Protein AF-A0A7C2Y9I9-F1 (afdb_monomer_lite)

Structure (mmCIF, N/CA/C/O backbone):
data_AF-A0A7C2Y9I9-F1
#
_entry.id   AF-A0A7C2Y9I9-F1
#
loop_
_atom_site.group_PDB
_atom_site.id
_atom_site.type_symbol
_atom_site.label_atom_id
_atom_site.label_alt_id
_atom_site.label_comp_id
_atom_site.label_asym_id
_atom_site.label_entity_id
_atom_site.label_seq_id
_atom_site.pdbx_PDB_ins_code
_atom_site.Cartn_x
_atom_site.Cartn_y
_atom_site.Cartn_z
_atom_site.occupancy
_atom_site.B_iso_or_equiv
_atom_site.auth_seq_id
_atom_site.auth_comp_id
_atom_site.auth_asym_id
_atom_site.auth_atom_id
_atom_site.pdbx_PDB_model_num
ATOM 1 N N . MET A 1 1 ? 7.733 -3.814 -13.771 1.00 81.69 1 MET A N 1
ATOM 2 C CA . MET A 1 1 ? 7.707 -5.042 -12.928 1.00 81.69 1 MET A CA 1
ATOM 3 C C . MET A 1 1 ? 6.309 -5.225 -12.323 1.00 81.69 1 MET A C 1
ATOM 5 O O . MET A 1 1 ? 5.614 -4.232 -12.188 1.00 81.69 1 MET A O 1
ATOM 9 N N . GLN A 1 2 ? 5.874 -6.443 -11.968 1.00 77.62 2 GLN A N 1
ATOM 10 C CA . GLN A 1 2 ? 4.623 -6.668 -11.213 1.00 77.62 2 GLN A CA 1
ATOM 11 C C . GLN A 1 2 ? 4.924 -7.230 -9.820 1.00 77.62 2 GLN A C 1
ATOM 13 O O . GLN A 1 2 ? 5.744 -8.135 -9.682 1.00 77.62 2 GLN A O 1
ATOM 18 N N . ILE A 1 3 ? 4.239 -6.714 -8.797 1.00 84.56 3 ILE A N 1
ATOM 19 C CA . ILE A 1 3 ? 4.333 -7.205 -7.416 1.00 84.56 3 ILE A CA 1
ATOM 20 C C . ILE A 1 3 ? 3.127 -8.098 -7.131 1.00 84.56 3 ILE A C 1
ATOM 22 O O . ILE A 1 3 ? 1.982 -7.690 -7.323 1.00 84.56 3 ILE A O 1
ATOM 26 N N . SER A 1 4 ? 3.377 -9.306 -6.627 1.00 89.69 4 SER A N 1
ATOM 27 C CA . SER A 1 4 ? 2.315 -10.184 -6.135 1.00 89.69 4 SER A CA 1
ATOM 28 C C . SER A 1 4 ? 2.014 -9.883 -4.668 1.00 89.69 4 SER A C 1
ATOM 30 O O . SER A 1 4 ? 2.901 -9.959 -3.816 1.00 89.69 4 SER A O 1
ATOM 32 N N . ILE A 1 5 ? 0.757 -9.554 -4.359 1.00 88.06 5 ILE A N 1
ATOM 33 C CA . ILE A 1 5 ? 0.315 -9.249 -2.994 1.00 88.06 5 ILE A CA 1
ATOM 34 C C . ILE A 1 5 ? -0.514 -10.407 -2.442 1.00 88.06 5 ILE A C 1
ATOM 36 O O . ILE A 1 5 ? -1.622 -10.694 -2.901 1.00 88.06 5 ILE A O 1
ATOM 40 N N . HIS A 1 6 ? -0.013 -11.026 -1.374 1.00 94.50 6 HIS A N 1
ATOM 41 C CA . HIS A 1 6 ? -0.731 -12.055 -0.626 1.00 94.50 6 HIS A CA 1
ATOM 42 C C . HIS A 1 6 ? -1.788 -11.424 0.289 1.00 94.50 6 HIS A C 1
ATOM 44 O O . HIS A 1 6 ? -1.549 -11.189 1.476 1.00 94.50 6 HIS A O 1
ATOM 50 N N . GLN A 1 7 ? -2.980 -11.171 -0.255 1.00 91.75 7 GLN A N 1
ATOM 51 C CA . GLN A 1 7 ? -4.038 -10.436 0.449 1.00 91.75 7 GLN A CA 1
ATOM 52 C C . GLN A 1 7 ? -4.410 -11.014 1.822 1.00 91.75 7 GLN A C 1
ATOM 54 O O . GLN A 1 7 ? -4.628 -10.252 2.759 1.00 91.75 7 GLN A O 1
ATOM 59 N N . LYS A 1 8 ? -4.440 -12.345 1.985 1.00 95.56 8 LYS A N 1
ATOM 60 C CA . LYS A 1 8 ? -4.776 -12.981 3.275 1.00 95.56 8 LYS A CA 1
ATOM 61 C C . LYS A 1 8 ? -3.759 -12.645 4.368 1.00 95.56 8 LYS A C 1
ATOM 63 O O . LYS A 1 8 ? -4.145 -12.277 5.476 1.00 95.56 8 LYS A 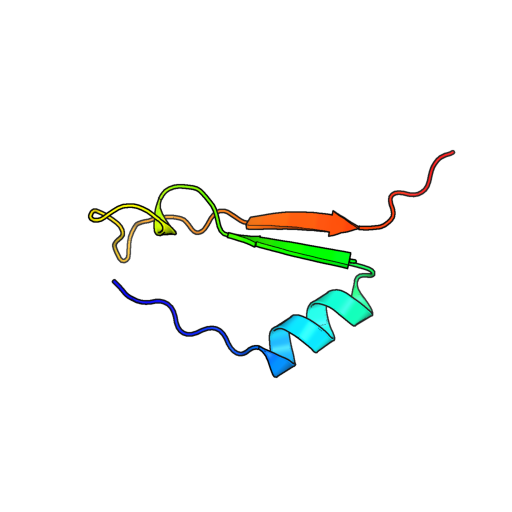O 1
ATOM 68 N N . SER A 1 9 ? -2.471 -12.744 4.047 1.00 95.12 9 SER A N 1
ATOM 69 C CA . SER A 1 9 ? -1.388 -12.426 4.981 1.00 95.12 9 SER A CA 1
ATOM 70 C C . SER A 1 9 ? -1.369 -10.937 5.314 1.00 95.12 9 SER A C 1
ATOM 72 O O . SER A 1 9 ? -1.194 -10.573 6.477 1.00 95.12 9 SER A O 1
ATOM 74 N N . LEU A 1 10 ? -1.625 -10.080 4.319 1.00 93.31 10 LEU A N 1
ATOM 75 C CA . LEU A 1 10 ? -1.694 -8.635 4.519 1.00 93.31 10 LEU A CA 1
ATOM 76 C C . LEU A 1 10 ? -2.894 -8.239 5.390 1.00 93.31 10 LEU A C 1
ATOM 78 O O . LEU A 1 10 ? -2.739 -7.463 6.324 1.00 93.31 10 LEU A O 1
ATOM 82 N N . ALA A 1 11 ? -4.068 -8.832 5.166 1.00 93.81 11 ALA A N 1
ATOM 83 C CA . ALA A 1 11 ? -5.249 -8.593 5.992 1.00 93.81 11 ALA A CA 1
ATOM 84 C C . ALA A 1 11 ? -5.028 -9.024 7.454 1.00 93.81 11 ALA A C 1
ATOM 86 O O . ALA A 1 11 ? -5.385 -8.293 8.380 1.00 93.81 11 ALA A O 1
ATOM 87 N N . ALA A 1 12 ? -4.394 -10.182 7.678 1.00 96.06 12 ALA A N 1
ATOM 88 C CA . ALA A 1 12 ? -4.032 -10.640 9.019 1.00 96.06 12 ALA A CA 1
ATOM 89 C C . ALA A 1 12 ? -3.021 -9.697 9.696 1.00 96.06 12 ALA A C 1
ATOM 91 O O . ALA A 1 12 ? -3.155 -9.394 10.884 1.00 96.06 12 ALA A O 1
ATOM 92 N N . PHE A 1 13 ? -2.041 -9.196 8.937 1.00 93.88 13 PHE A N 1
ATOM 93 C CA . PHE A 1 13 ? -1.109 -8.169 9.394 1.00 93.88 13 PHE A CA 1
ATOM 94 C C . PHE A 1 13 ? -1.839 -6.874 9.775 1.00 93.88 13 PHE A C 1
ATOM 96 O O . PHE A 1 13 ? -1.635 -6.376 10.880 1.00 93.88 13 PHE A O 1
ATOM 103 N N . CYS A 1 14 ? -2.725 -6.355 8.923 1.00 94.25 14 CYS A N 1
ATOM 104 C CA . CYS A 1 14 ? -3.466 -5.129 9.209 1.00 94.25 14 CYS A CA 1
ATOM 105 C C . CYS A 1 14 ? -4.309 -5.262 10.482 1.00 94.25 14 CYS A C 1
ATOM 107 O O . CYS A 1 14 ? -4.234 -4.403 11.358 1.00 94.25 14 CYS A O 1
ATOM 109 N N . LYS A 1 15 ? -5.027 -6.384 10.635 1.00 93.12 15 LYS A N 1
ATOM 110 C CA . LYS A 1 15 ? -5.849 -6.659 11.820 1.00 93.12 15 LYS A CA 1
ATOM 111 C C . LYS A 1 15 ? -5.024 -6.696 13.107 1.00 93.12 15 LYS A C 1
ATOM 113 O O . LYS A 1 15 ? -5.438 -6.107 14.099 1.00 93.12 15 LYS A O 1
ATOM 118 N N . ARG A 1 16 ? -3.870 -7.37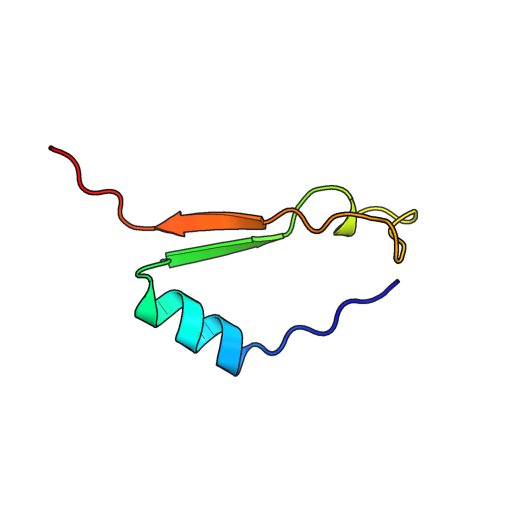4 13.097 1.00 94.69 16 ARG A N 1
ATOM 119 C CA . ARG A 1 16 ? -2.991 -7.479 14.275 1.00 94.69 16 ARG A CA 1
ATOM 120 C C . ARG A 1 16 ? -2.441 -6.121 14.715 1.00 94.69 16 ARG A C 1
ATOM 122 O O . ARG A 1 16 ? -2.247 -5.913 15.903 1.00 94.69 16 ARG A O 1
ATOM 129 N N . ASN A 1 17 ? -2.182 -5.228 13.766 1.00 92.88 17 ASN A N 1
ATOM 130 C CA . ASN A 1 17 ? -1.558 -3.931 14.027 1.00 92.88 17 ASN A CA 1
ATOM 131 C C . ASN A 1 17 ? -2.566 -2.766 14.052 1.00 92.88 17 ASN A C 1
ATOM 133 O O . ASN A 1 17 ? -2.153 -1.616 13.973 1.00 92.88 17 ASN A O 1
ATOM 137 N N . HIS A 1 18 ? -3.875 -3.039 14.118 1.00 92.25 18 HIS A N 1
ATOM 138 C CA . HIS A 1 18 ? -4.935 -2.015 14.114 1.00 92.25 18 HIS A CA 1
ATOM 139 C C . HIS A 1 18 ? -4.869 -1.030 12.927 1.00 92.25 18 HIS A C 1
ATOM 141 O O . HIS A 1 18 ? -5.288 0.126 13.022 1.00 92.25 18 HIS A O 1
ATOM 147 N N . ILE A 1 19 ? -4.375 -1.505 11.783 1.00 94.50 19 ILE A N 1
ATOM 148 C CA . ILE A 1 19 ? -4.349 -0.753 10.529 1.00 94.50 19 ILE A CA 1
ATOM 149 C C . ILE A 1 19 ? -5.724 -0.894 9.880 1.00 94.50 19 ILE A C 1
ATOM 151 O O . ILE A 1 19 ? -6.169 -2.002 9.571 1.00 94.50 19 ILE A O 1
ATOM 155 N N . ARG A 1 20 ? -6.391 0.237 9.657 1.00 93.12 20 ARG A N 1
ATOM 156 C CA . ARG A 1 20 ? -7.701 0.321 9.007 1.00 93.12 20 ARG A CA 1
ATOM 157 C C . ARG A 1 20 ? -7.584 0.263 7.489 1.00 93.12 20 ARG A C 1
ATOM 159 O O . ARG A 1 20 ? -8.398 -0.388 6.840 1.00 93.12 20 ARG A O 1
ATOM 166 N N . LYS A 1 21 ? -6.584 0.941 6.923 1.00 93.00 21 LYS A N 1
ATOM 167 C CA . LYS A 1 21 ? -6.371 1.012 5.476 1.00 93.00 21 LYS A CA 1
ATOM 168 C C . LYS A 1 21 ? -4.885 1.024 5.150 1.00 93.00 21 LYS A C 1
ATOM 170 O O . LYS A 1 21 ? -4.082 1.610 5.869 1.00 93.00 21 LYS A O 1
ATOM 175 N N . LEU A 1 22 ? -4.549 0.381 4.039 1.00 93.94 22 LEU A N 1
ATOM 176 C CA . LEU A 1 22 ? -3.221 0.375 3.447 1.00 93.94 22 LEU A CA 1
ATOM 177 C C . LEU A 1 22 ? -3.360 0.763 1.976 1.00 93.94 22 LEU A C 1
ATOM 179 O O . LEU A 1 22 ? -4.251 0.259 1.291 1.00 93.94 22 LEU A O 1
ATOM 183 N N . ALA A 1 23 ? -2.507 1.664 1.502 1.00 93.19 23 ALA A N 1
ATOM 184 C CA . ALA A 1 23 ? -2.447 2.057 0.100 1.00 93.19 23 ALA A CA 1
ATOM 185 C C . ALA A 1 23 ? -0.995 2.073 -0.382 1.00 93.19 23 ALA A C 1
ATOM 187 O O . ALA A 1 23 ? -0.108 2.502 0.350 1.00 93.19 23 ALA A O 1
ATOM 188 N N . ILE A 1 24 ? -0.770 1.618 -1.613 1.00 93.44 24 ILE A N 1
ATOM 189 C CA . ILE A 1 24 ? 0.528 1.723 -2.285 1.00 93.44 24 ILE A CA 1
ATOM 190 C C . ILE A 1 24 ? 0.519 2.994 -3.124 1.00 93.44 24 ILE A C 1
ATOM 192 O O . ILE A 1 24 ? -0.487 3.309 -3.765 1.00 93.44 24 ILE A O 1
ATOM 196 N N . PHE A 1 25 ? 1.626 3.722 -3.104 1.00 94.19 25 PHE A N 1
ATOM 197 C CA . PHE A 1 25 ? 1.791 4.946 -3.874 1.00 94.19 25 PHE A CA 1
ATOM 198 C C . PHE A 1 25 ? 3.220 5.042 -4.420 1.00 94.19 25 PHE A C 1
ATOM 200 O O . PHE A 1 25 ? 3.989 4.088 -4.332 1.00 94.19 25 PHE A O 1
ATOM 207 N N . GLY A 1 26 ? 3.554 6.174 -5.034 1.00 93.31 26 GLY A N 1
ATOM 208 C CA . GLY A 1 26 ? 4.915 6.434 -5.491 1.00 93.31 26 GLY A CA 1
ATOM 209 C C . GLY A 1 26 ? 5.299 5.645 -6.742 1.00 93.31 26 GLY A C 1
ATOM 210 O O . GLY A 1 26 ? 4.499 5.496 -7.672 1.00 93.31 26 GLY A O 1
ATOM 211 N N . SER A 1 27 ? 6.554 5.193 -6.775 1.00 93.56 27 SER A N 1
ATOM 212 C CA . SER A 1 27 ? 7.212 4.606 -7.953 1.00 93.56 27 SER A CA 1
ATOM 213 C C . SER A 1 27 ? 6.476 3.390 -8.519 1.00 93.56 27 SER A C 1
ATOM 215 O O . SER A 1 27 ? 6.417 3.248 -9.733 1.00 93.56 27 SER A O 1
ATOM 217 N N . VAL A 1 28 ? 5.830 2.577 -7.672 1.00 93.44 28 VAL A N 1
ATOM 218 C CA . VAL A 1 28 ? 5.050 1.388 -8.071 1.00 93.44 28 VAL A CA 1
ATOM 219 C C . VAL A 1 28 ? 3.973 1.693 -9.116 1.00 93.44 28 VAL A C 1
ATOM 221 O O . VAL A 1 28 ? 3.589 0.811 -9.882 1.00 93.44 28 VAL A O 1
ATOM 224 N N . LEU A 1 29 ? 3.467 2.926 -9.154 1.00 92.25 29 LEU A N 1
ATOM 225 C CA . LEU A 1 29 ? 2.424 3.340 -10.093 1.00 92.25 29 LEU A CA 1
ATOM 226 C C . LEU A 1 29 ? 2.975 3.811 -11.448 1.00 92.25 29 LEU A C 1
ATOM 228 O O . LEU A 1 29 ? 2.187 4.121 -12.340 1.00 92.25 29 LEU A O 1
ATOM 232 N N . ARG A 1 30 ? 4.299 3.918 -11.593 1.00 92.12 30 ARG A N 1
ATOM 233 C CA . ARG A 1 30 ? 4.975 4.432 -12.787 1.00 92.12 30 ARG A CA 1
ATOM 234 C C . ARG A 1 30 ? 5.534 3.295 -13.642 1.00 92.12 30 ARG A C 1
ATOM 236 O O . ARG A 1 30 ? 5.873 2.224 -13.143 1.00 92.12 30 ARG A O 1
ATOM 243 N N . ASP A 1 31 ? 5.691 3.562 -14.935 1.00 91.06 31 ASP A N 1
ATOM 244 C CA . ASP A 1 31 ? 6.179 2.578 -15.910 1.00 91.06 31 ASP A CA 1
ATOM 245 C C . ASP A 1 31 ? 7.659 2.200 -15.718 1.00 91.06 31 ASP A C 1
ATOM 247 O O . ASP A 1 31 ? 8.092 1.137 -16.163 1.00 91.06 31 ASP A O 1
ATOM 251 N N . ASP A 1 32 ? 8.434 3.044 -15.030 1.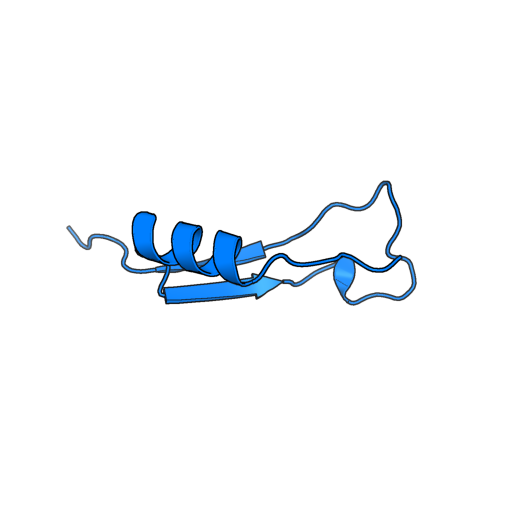00 92.31 32 ASP A N 1
ATOM 252 C CA . ASP A 1 32 ? 9.848 2.827 -14.716 1.00 92.31 32 ASP A CA 1
ATOM 253 C C . ASP A 1 32 ? 10.083 2.004 -13.436 1.00 92.31 32 ASP A C 1
ATOM 255 O O . ASP A 1 32 ? 11.228 1.825 -13.021 1.00 92.31 32 ASP A O 1
ATOM 259 N N . PHE A 1 33 ? 9.028 1.445 -12.828 1.00 94.31 33 PHE A N 1
ATOM 260 C CA . PHE A 1 33 ? 9.146 0.612 -11.633 1.00 94.31 33 PHE A CA 1
ATOM 261 C C . PHE A 1 33 ? 9.923 -0.691 -11.890 1.00 94.31 33 PHE A C 1
ATOM 263 O O . PHE A 1 33 ? 9.498 -1.570 -12.666 1.00 94.31 33 PHE A O 1
ATOM 270 N N . GLY A 1 34 ? 11.040 -0.843 -11.176 1.00 94.12 34 GLY A N 1
ATOM 271 C CA . GLY A 1 34 ? 11.990 -1.938 -11.341 1.00 94.12 34 GLY A CA 1
ATOM 272 C C . GLY A 1 34 ? 12.473 -2.554 -10.023 1.00 94.12 34 GLY A C 1
ATOM 273 O O . GLY A 1 34 ? 12.059 -2.131 -8.949 1.00 94.12 34 GLY A O 1
ATOM 274 N N . PRO A 1 35 ? 13.355 -3.565 -10.094 1.00 92.94 35 PRO A N 1
ATOM 275 C CA . PRO A 1 35 ? 13.851 -4.288 -8.919 1.00 92.94 35 PRO A CA 1
ATOM 276 C C . PRO A 1 35 ? 14.593 -3.419 -7.896 1.00 92.94 35 PRO A C 1
ATOM 278 O O . PRO A 1 35 ? 14.581 -3.745 -6.715 1.00 92.94 35 PRO A O 1
ATOM 281 N N . ASP A 1 36 ? 15.204 -2.323 -8.350 1.00 93.56 36 ASP A N 1
ATOM 282 C CA . ASP A 1 36 ? 15.941 -1.378 -7.500 1.00 93.56 36 ASP A CA 1
ATOM 283 C C . ASP A 1 36 ? 15.046 -0.257 -6.940 1.00 93.56 36 ASP A C 1
ATOM 285 O O . ASP A 1 36 ? 15.527 0.656 -6.275 1.00 93.56 36 ASP A O 1
ATOM 289 N N . SER A 1 37 ? 13.746 -0.275 -7.255 1.00 93.81 37 SER A N 1
ATOM 290 C CA . SER A 1 37 ? 12.786 0.717 -6.772 1.00 93.81 37 SER A CA 1
ATOM 291 C C . SER A 1 37 ? 12.253 0.352 -5.388 1.00 93.81 37 SER A C 1
ATOM 293 O O . SER A 1 37 ? 11.868 -0.791 -5.138 1.00 93.81 37 SER A O 1
ATOM 295 N N . ASP A 1 38 ? 12.134 1.354 -4.521 1.00 94.50 38 ASP A N 1
ATOM 296 C CA . ASP A 1 38 ? 11.431 1.222 -3.247 1.00 94.50 38 ASP A CA 1
ATOM 297 C C . ASP A 1 38 ? 9.922 1.000 -3.448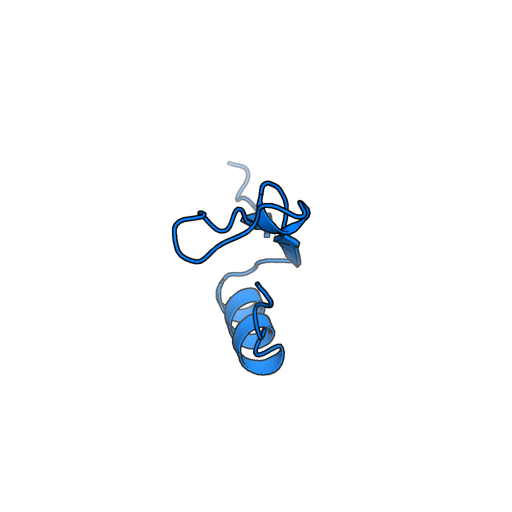 1.00 94.50 38 ASP A C 1
ATOM 299 O O . ASP A 1 38 ? 9.353 1.328 -4.493 1.00 94.50 38 ASP A O 1
ATOM 303 N N . VAL A 1 39 ? 9.258 0.464 -2.421 1.00 93.19 39 VAL A N 1
ATOM 304 C CA . VAL A 1 39 ? 7.797 0.313 -2.375 1.00 93.19 39 VAL A CA 1
ATOM 305 C C . VAL A 1 39 ? 7.236 1.208 -1.279 1.00 93.19 39 VAL A C 1
ATOM 307 O O . VAL A 1 39 ? 7.318 0.883 -0.093 1.00 93.19 39 VAL A O 1
ATOM 310 N N . ASP A 1 40 ? 6.620 2.315 -1.683 1.00 94.31 40 ASP A N 1
ATOM 311 C CA . ASP A 1 40 ? 6.019 3.268 -0.757 1.00 94.31 40 ASP A CA 1
ATOM 312 C C . ASP A 1 40 ? 4.610 2.833 -0.328 1.00 94.31 40 ASP A C 1
ATOM 314 O O . ASP A 1 40 ? 3.737 2.526 -1.150 1.00 94.31 40 ASP A O 1
ATOM 318 N N . VAL A 1 41 ? 4.362 2.838 0.985 1.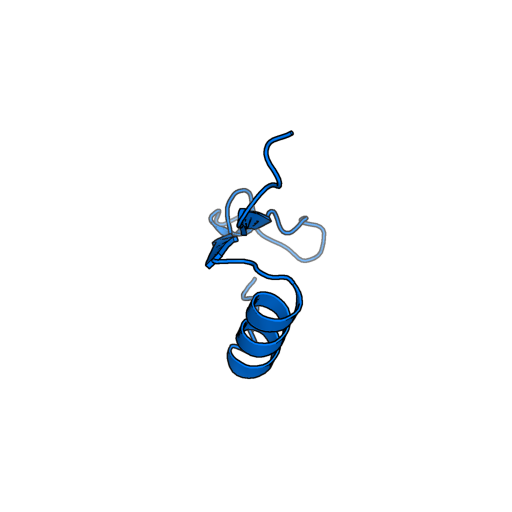00 94.12 41 VAL A N 1
ATOM 319 C CA . VAL A 1 41 ? 3.089 2.406 1.578 1.00 94.12 41 VAL A CA 1
ATOM 320 C C . VAL A 1 41 ? 2.568 3.446 2.565 1.00 94.12 41 VAL A C 1
ATOM 322 O O . VAL A 1 41 ? 3.251 3.816 3.516 1.00 94.12 41 VAL A O 1
ATOM 325 N N . LEU A 1 42 ? 1.322 3.878 2.371 1.00 94.75 42 LEU A N 1
ATOM 326 C CA . LEU A 1 42 ? 0.570 4.659 3.350 1.00 94.75 42 LEU A CA 1
ATOM 327 C C . LEU A 1 42 ? -0.263 3.735 4.225 1.00 94.75 42 LEU A C 1
ATOM 329 O O . LEU A 1 42 ? -0.960 2.844 3.731 1.00 94.75 42 LEU A O 1
ATOM 333 N N . LEU A 1 43 ? -0.232 4.008 5.525 1.00 93.12 43 LEU A N 1
ATOM 334 C CA . LEU A 1 43 ? -1.031 3.322 6.526 1.00 93.12 43 LEU A CA 1
ATOM 335 C C . LEU A 1 43 ? -1.967 4.317 7.191 1.00 93.12 43 LEU A C 1
ATOM 337 O O . LEU A 1 43 ? -1.563 5.395 7.615 1.00 93.12 43 LEU A O 1
ATOM 341 N N . GLU A 1 44 ? -3.218 3.917 7.321 1.00 93.94 44 GLU A N 1
ATOM 342 C CA . GLU A 1 44 ? -4.200 4.610 8.128 1.00 93.94 44 GLU A CA 1
ATOM 343 C C . GLU A 1 44 ? -4.627 3.664 9.245 1.00 93.94 44 GLU A C 1
ATOM 345 O O . GLU A 1 44 ? -5.036 2.528 8.993 1.00 93.94 44 GLU A O 1
ATOM 350 N N . GLY A 1 45 ? -4.526 4.123 10.483 1.00 90.56 45 GLY A N 1
ATOM 351 C CA . GLY A 1 45 ? -4.866 3.356 11.672 1.00 90.56 45 GLY A CA 1
ATOM 352 C C . GLY A 1 45 ? -5.366 4.272 12.776 1.00 90.56 45 GLY A C 1
ATOM 353 O O . GLY A 1 45 ? -5.511 5.479 12.586 1.00 90.56 45 GLY A O 1
ATOM 354 N N . ILE A 1 46 ? -5.647 3.683 13.931 1.00 82.94 46 ILE A N 1
ATOM 355 C CA . ILE A 1 46 ? -6.018 4.446 15.119 1.00 82.94 46 ILE A CA 1
ATOM 356 C C . ILE A 1 46 ? -4.722 4.896 15.790 1.00 82.94 46 ILE A C 1
ATOM 358 O O . ILE A 1 46 ? -3.926 4.066 16.222 1.00 82.94 46 ILE A O 1
ATOM 362 N N . VAL A 1 47 ? -4.515 6.208 15.860 1.00 76.00 47 VAL A N 1
ATOM 363 C CA . VAL A 1 47 ? -3.446 6.805 16.662 1.00 76.00 47 VAL A CA 1
ATOM 364 C C . VAL A 1 47 ? -4.039 7.104 18.039 1.00 76.00 47 VAL A C 1
ATOM 366 O O . VAL A 1 47 ? -5.107 7.719 18.091 1.00 76.00 47 VAL A O 1
ATOM 369 N N . PRO A 1 48 ? -3.413 6.667 19.146 1.00 73.69 48 PRO A N 1
ATOM 370 C CA . PRO A 1 48 ? -3.830 7.099 20.471 1.00 73.69 48 PRO A CA 1
ATOM 371 C C . PRO A 1 48 ? -3.723 8.625 20.542 1.00 73.69 48 PRO A C 1
ATOM 373 O O . PRO A 1 48 ? -2.644 9.179 20.344 1.00 73.69 48 PRO A O 1
ATOM 376 N N . THR A 1 49 ? -4.841 9.304 20.771 1.00 74.81 49 THR A N 1
ATOM 377 C CA . THR A 1 49 ? -4.839 10.705 21.195 1.00 74.81 49 THR A CA 1
ATOM 378 C C . THR A 1 49 ? -4.601 10.717 22.700 1.00 74.81 49 THR A C 1
ATOM 380 O O . THR A 1 49 ? -5.338 10.029 23.411 1.00 74.81 49 THR A O 1
ATOM 383 N N . GLU A 1 50 ? -3.568 11.428 23.159 1.00 63.69 50 GLU A N 1
ATOM 384 C CA . GLU A 1 50 ? -3.400 11.744 24.588 1.00 63.69 50 GLU A CA 1
ATOM 385 C C . GLU A 1 50 ? -4.611 12.505 25.143 1.00 63.69 50 GLU A C 1
ATOM 387 O O . GLU A 1 50 ? -5.216 13.299 24.381 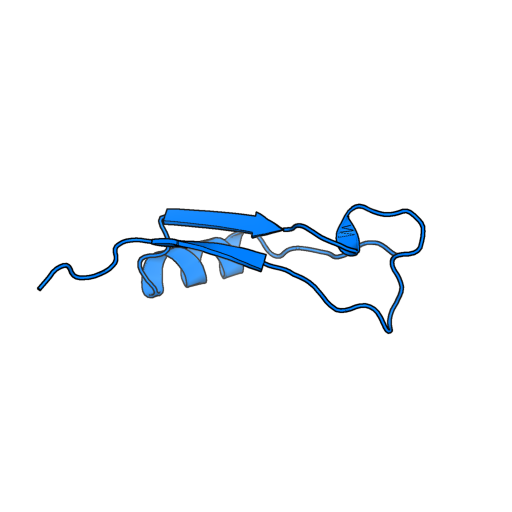1.00 63.69 50 GLU A O 1
#

Sequence (50 aa):
MQISIHQKSLAAFCKRNHIRKLAIFGSVLRDDFGPDSDVDVLLEGIVPTE

Foldseek 3Di:
DDDDDPVVVVVVVCVVVQWPDKDWDDPNVDPPDDPPDDTDMDTDGDDDDD

Secondary structure (DSSP, 8-state):
------HHHHHHHHHHTTEEEEEEEGGGGSTT--TT---EEEEEEPPPP-

Radius of gyration: 13.37 Å; chains: 1; bounding box: 24×25×40 Å

pLDDT: mean 90.69, std 6.66, range [63.69, 96.06]